Protein AF-A0AA40DHA1-F1 (afdb_monomer)

Organism: NCBI:txid330535

Solvent-accessible surface area (backbone atoms only — not comparable to full-atom values): 8174 Å² total; per-residue (Å²): 139,75,54,56,37,56,85,64,83,86,57,88,48,69,50,78,46,80,42,75,45,93,88,54,73,85,76,89,71,87,76,67,64,61,31,70,78,48,77,31,62,86,75,80,72,55,82,54,42,48,76,46,79,44,80,46,67,98,56,56,72,68,59,52,49,50,52,49,38,66,75,67,68,63,77,86,81,77,80,50,78,64,56,53,51,53,54,52,52,51,54,53,52,49,56,52,48,52,56,48,51,53,54,50,49,54,52,55,53,48,54,55,50,52,54,48,54,53,51,49,54,52,52,52,54,51,51,55,63,73,75,110

Nearest PDB structures (foldseek):
  6ywy-assembly1_j  TM=9.485E-01  e=3.734E-08  Neurospora crassa
  4lmx-assembly2_E  TM=3.005E-01  e=5.154E+00  Hemiselmis andersenii
  4lmx-assembly1_C  TM=2.998E-01  e=8.168E+00  Hemiselmis andersenii

Secondary structure (DSSP, 8-state):
---B--S-SSS--EEEEEEEPTTPPPP---PPPPBSSS-SPPPPPPTTEEEEEEE-TT--HHHHHHHHHHHHTPPPPPPPHHHHHHHHHHHHHHHHHHHHHHHHHHHHHHHHHHHHHHHHHHHHHHHHHH--

Sequence (132 aa):
MIVNRTKDVTGPAVLSVYFREPGSTLQELQTPSSSFQGFAKAPQPAEGERVLTIDMKNLGSEKILEELLSKSGAVPVRPSPQDEADIAELRDLERIGEVDRERVKRKTDAEKREKRLIAQAQSEAAAIRAAL

Radius of gyration: 29.11 Å; Cα contacts (8 Å, |Δi|>4): 86; chains: 1; bounding box: 71×40×67 Å

Structure (mmCIF, N/CA/C/O backbone):
data_AF-A0AA40DHA1-F1
#
_entry.id   AF-A0AA40DHA1-F1
#
loop_
_atom_site.group_PDB
_atom_site.id
_atom_site.type_symbol
_atom_site.label_atom_id
_atom_site.label_alt_id
_atom_site.label_comp_id
_atom_site.label_asym_id
_atom_site.label_entity_id
_atom_site.label_seq_id
_atom_site.pdbx_PDB_ins_code
_atom_site.Cartn_x
_atom_site.Cartn_y
_atom_site.Cartn_z
_atom_site.occupancy
_atom_site.B_iso_or_equiv
_atom_site.auth_seq_id
_atom_site.auth_comp_id
_atom_site.auth_asym_id
_atom_site.auth_atom_id
_atom_site.pdbx_PDB_model_num
ATOM 1 N N . MET A 1 1 ? -13.023 5.916 6.960 1.00 90.50 1 MET A N 1
ATOM 2 C CA . MET A 1 1 ? -11.705 5.684 7.597 1.00 90.50 1 MET A CA 1
ATOM 3 C C . MET A 1 1 ? -10.971 7.011 7.677 1.00 90.50 1 MET A C 1
ATOM 5 O O . MET A 1 1 ? -11.001 7.749 6.700 1.00 90.50 1 MET A O 1
ATOM 9 N N . ILE A 1 2 ? -10.365 7.330 8.820 1.00 93.25 2 ILE A N 1
ATOM 10 C CA . ILE A 1 2 ? -9.681 8.611 9.066 1.00 93.25 2 ILE A CA 1
ATOM 11 C C . ILE A 1 2 ? -8.201 8.326 9.301 1.00 93.25 2 ILE A C 1
ATOM 13 O O . ILE A 1 2 ? -7.864 7.344 9.959 1.00 93.25 2 ILE A O 1
ATOM 17 N N . VAL A 1 3 ? -7.324 9.178 8.770 1.00 95.38 3 VAL A N 1
ATOM 18 C CA . VAL A 1 3 ? -5.875 9.056 8.962 1.00 95.38 3 VAL A CA 1
ATOM 19 C C . VAL A 1 3 ? -5.325 10.358 9.529 1.00 95.38 3 VAL A C 1
ATOM 21 O O . VAL A 1 3 ? -5.554 11.439 8.984 1.00 95.38 3 VAL A O 1
ATOM 24 N N . ASN A 1 4 ? -4.565 10.248 10.615 1.00 95.50 4 ASN A N 1
ATOM 25 C CA . ASN A 1 4 ? -3.892 11.373 11.249 1.00 95.50 4 ASN A CA 1
ATOM 26 C C . ASN A 1 4 ? -2.379 11.204 11.156 1.00 95.50 4 ASN A C 1
ATOM 28 O O . ASN A 1 4 ? -1.774 10.461 11.927 1.00 95.50 4 ASN A O 1
ATOM 32 N N . ARG A 1 5 ? -1.764 11.886 10.193 1.00 95.25 5 ARG A N 1
ATOM 33 C CA . ARG A 1 5 ? -0.313 11.860 9.995 1.00 95.25 5 ARG A CA 1
ATOM 34 C C . ARG A 1 5 ? 0.336 12.957 10.831 1.00 95.25 5 ARG A C 1
ATOM 36 O O . ARG A 1 5 ? -0.272 13.988 11.109 1.00 95.25 5 ARG A O 1
ATOM 43 N N . THR A 1 6 ? 1.586 12.736 11.206 1.00 95.56 6 THR A N 1
ATOM 44 C CA . THR A 1 6 ? 2.422 13.684 11.946 1.00 95.56 6 THR A CA 1
ATOM 45 C C . THR A 1 6 ? 3.836 13.674 11.366 1.00 95.56 6 THR A C 1
ATOM 47 O O . THR A 1 6 ? 4.212 12.738 10.660 1.00 95.56 6 THR A O 1
ATOM 50 N N . LYS A 1 7 ? 4.612 14.726 11.645 1.00 95.94 7 LYS A N 1
ATOM 51 C CA . LYS A 1 7 ? 6.047 14.795 11.322 1.00 95.94 7 LYS A CA 1
ATOM 52 C C . LYS A 1 7 ? 6.924 14.111 12.376 1.00 95.94 7 LYS A C 1
ATOM 54 O O . LYS A 1 7 ? 8.096 13.869 12.112 1.00 95.94 7 LYS A O 1
ATOM 59 N N . ASP A 1 8 ? 6.376 13.828 13.556 1.00 94.19 8 ASP A N 1
ATOM 60 C CA . ASP A 1 8 ? 7.085 13.098 14.604 1.00 94.19 8 ASP A CA 1
ATOM 61 C C . ASP A 1 8 ? 7.209 11.616 14.227 1.00 94.19 8 ASP A C 1
ATOM 63 O O . ASP A 1 8 ? 6.242 10.859 14.284 1.00 94.19 8 ASP A O 1
ATOM 67 N N . VAL A 1 9 ? 8.421 11.218 13.843 1.00 90.75 9 VAL A N 1
ATOM 68 C CA . VAL A 1 9 ? 8.760 9.843 13.449 1.00 90.75 9 VAL A CA 1
ATOM 69 C C . VAL A 1 9 ? 8.857 8.913 14.665 1.00 90.75 9 VAL A C 1
ATOM 71 O O . VAL A 1 9 ? 8.705 7.699 14.539 1.00 90.75 9 VAL A O 1
ATOM 74 N N . THR A 1 10 ? 9.100 9.466 15.856 1.00 93.19 10 THR A N 1
ATOM 75 C CA . THR A 1 10 ? 9.213 8.694 17.102 1.00 93.19 10 THR A CA 1
ATOM 76 C C . THR A 1 10 ? 7.865 8.405 17.747 1.00 93.19 10 THR A C 1
ATOM 78 O O . THR A 1 10 ? 7.779 7.505 18.588 1.00 93.19 10 THR A O 1
ATOM 81 N N . GLY A 1 11 ? 6.819 9.105 17.306 1.00 90.50 11 GLY A N 1
ATOM 82 C CA . GLY A 1 11 ? 5.457 8.960 17.791 1.00 90.50 11 GLY A CA 1
ATOM 83 C C . GLY A 1 11 ? 4.882 7.539 17.660 1.00 90.50 11 GLY A C 1
ATOM 84 O O . GLY A 1 11 ? 5.461 6.656 17.012 1.00 90.50 11 GLY A O 1
ATOM 85 N N . PRO A 1 12 ? 3.736 7.285 18.312 1.00 93.56 12 PRO A N 1
ATOM 86 C CA . PRO A 1 12 ? 3.051 6.002 18.231 1.00 93.56 12 PRO A CA 1
ATOM 87 C C . PRO A 1 12 ? 2.417 5.802 16.846 1.00 93.56 12 PRO A C 1
ATOM 89 O O . PRO A 1 12 ? 1.786 6.711 16.304 1.00 93.56 12 PRO A O 1
ATOM 92 N N . ALA A 1 13 ? 2.547 4.595 16.296 1.00 95.38 13 ALA A N 1
ATOM 93 C CA . ALA A 1 13 ? 1.908 4.185 15.048 1.00 95.38 13 ALA A CA 1
ATOM 94 C C . ALA A 1 13 ? 0.739 3.251 15.375 1.00 95.38 13 ALA A C 1
ATOM 96 O O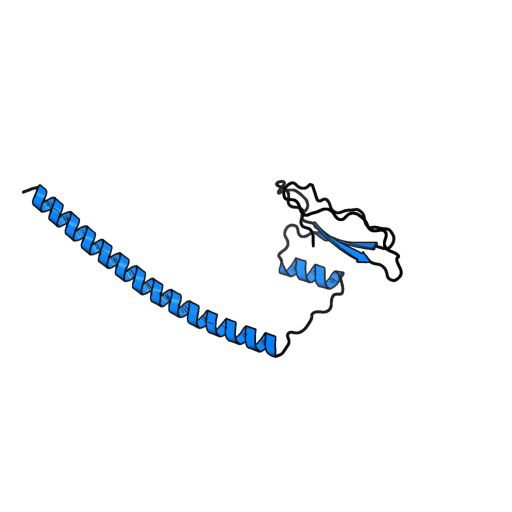 . ALA A 1 13 ? 0.863 2.037 15.289 1.00 95.38 13 ALA A O 1
ATOM 97 N N . VAL A 1 14 ? -0.383 3.824 15.808 1.00 95.50 14 VAL A N 1
ATOM 98 C CA . VAL A 1 14 ? -1.506 3.064 16.370 1.00 95.50 14 VAL A CA 1
ATOM 99 C C . VAL A 1 14 ? -2.742 3.177 15.484 1.00 95.50 14 VAL A C 1
ATOM 101 O O . VAL A 1 14 ? -3.110 4.271 15.054 1.00 95.50 14 VAL A O 1
ATOM 104 N N . LEU A 1 15 ? -3.391 2.041 15.238 1.00 95.38 15 LEU A N 1
ATOM 105 C CA . LEU A 1 15 ? -4.705 1.944 14.611 1.00 95.38 15 LEU A CA 1
ATOM 106 C C . LEU A 1 15 ? -5.763 1.696 15.690 1.00 95.38 15 LEU A C 1
ATOM 108 O O . LEU A 1 15 ? -5.632 0.771 16.490 1.00 95.38 15 LEU A O 1
ATOM 112 N N . SER A 1 16 ? -6.824 2.501 15.680 1.00 94.94 16 SER A N 1
ATOM 113 C CA . SER A 1 16 ? -7.983 2.345 16.562 1.00 94.94 16 SER A CA 1
ATOM 114 C C . SER A 1 16 ? -9.228 2.046 15.734 1.00 94.94 16 SER A C 1
ATOM 116 O O . SER A 1 16 ? -9.557 2.788 14.806 1.00 94.94 16 SER A O 1
ATOM 118 N N . VAL A 1 17 ? -9.916 0.958 16.070 1.00 94.12 17 VAL A N 1
ATOM 119 C CA . VAL A 1 17 ? -11.148 0.507 15.418 1.00 94.12 17 VAL A CA 1
ATOM 120 C C . VAL A 1 17 ? -12.267 0.503 16.447 1.00 94.12 17 VAL A C 1
ATOM 122 O O . VAL A 1 17 ? -12.162 -0.152 17.481 1.00 94.12 17 VAL A O 1
ATOM 125 N N . TYR A 1 18 ? -13.333 1.242 16.165 1.00 92.44 18 TYR A N 1
ATOM 126 C CA . TYR A 1 18 ? -14.476 1.397 17.058 1.00 92.44 18 TYR A CA 1
ATOM 127 C C . TYR A 1 18 ? -15.558 0.413 16.627 1.00 92.44 18 TYR A C 1
ATOM 129 O O . TYR A 1 18 ? -15.984 0.420 15.471 1.00 92.44 18 TYR A O 1
ATOM 137 N N . PHE A 1 19 ? -15.983 -0.443 17.549 1.00 91.06 19 PHE A N 1
ATOM 138 C CA . PHE A 1 19 ? -17.102 -1.354 17.349 1.00 91.06 19 PHE A CA 1
ATOM 139 C C . PHE A 1 19 ? -18.253 -0.925 18.235 1.00 91.06 19 PHE A C 1
ATOM 141 O O . PHE A 1 19 ? -18.067 -0.600 19.406 1.00 91.06 19 PHE A O 1
ATOM 148 N N . ARG A 1 20 ? -19.454 -0.972 17.673 1.00 88.94 20 ARG A N 1
ATOM 149 C CA . ARG A 1 20 ? -20.673 -0.736 18.429 1.00 88.94 20 ARG A CA 1
ATOM 150 C C . ARG A 1 20 ? -21.096 -2.008 19.144 1.00 88.94 20 ARG A C 1
ATOM 152 O O . ARG A 1 20 ? -21.140 -3.069 18.520 1.00 88.94 20 ARG A O 1
ATOM 159 N N . GLU A 1 21 ? -21.458 -1.878 20.412 1.00 87.00 21 GLU A N 1
ATOM 160 C CA . GLU A 1 21 ? -22.095 -2.966 21.138 1.00 87.00 21 GLU A CA 1
ATOM 161 C C . GLU A 1 21 ? -23.552 -3.154 20.682 1.00 87.00 21 GLU A C 1
ATOM 163 O O . GLU A 1 21 ? -24.259 -2.174 20.419 1.00 87.00 21 GLU A O 1
ATOM 168 N N . PRO A 1 22 ? -24.040 -4.400 20.569 1.00 83.12 22 PRO A N 1
ATOM 169 C CA . PRO A 1 22 ? -25.417 -4.660 20.172 1.00 83.12 22 PRO A CA 1
ATOM 170 C C . PRO A 1 22 ? -26.410 -3.977 21.122 1.00 83.12 22 PRO A C 1
ATOM 172 O O . PRO A 1 22 ? -26.390 -4.211 22.327 1.00 83.12 22 PRO A O 1
ATOM 175 N N . GLY A 1 23 ? -27.305 -3.152 20.574 1.00 78.56 23 GLY A N 1
ATOM 176 C C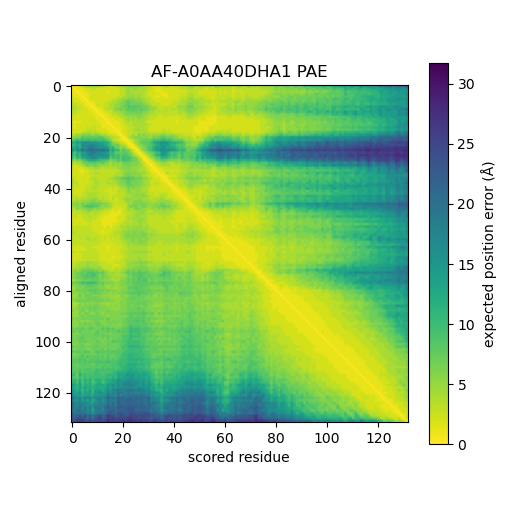A . GLY A 1 23 ? -28.359 -2.481 21.342 1.00 78.56 23 GLY A CA 1
ATOM 177 C C . GLY A 1 23 ? -28.003 -1.098 21.894 1.00 78.56 23 GLY A C 1
ATOM 178 O O . GLY A 1 23 ? -28.859 -0.494 22.538 1.00 78.56 23 GLY A O 1
ATOM 179 N N . SER A 1 24 ? -26.807 -0.556 21.628 1.00 80.06 24 SER A N 1
ATOM 180 C CA . SER A 1 24 ? -26.498 0.828 22.005 1.00 80.06 24 SER A CA 1
ATOM 181 C C . SER A 1 24 ? -27.143 1.847 21.055 1.00 80.06 24 SER A C 1
ATOM 183 O O . SER A 1 24 ? -27.115 1.714 19.826 1.00 80.06 24 SER A O 1
ATOM 185 N N . THR A 1 25 ? -27.752 2.883 21.633 1.00 72.50 25 THR A N 1
ATOM 186 C CA . THR A 1 25 ? -28.266 4.045 20.901 1.00 72.50 25 THR A CA 1
ATOM 187 C C . THR A 1 25 ? -27.144 5.050 20.695 1.00 72.50 25 THR A C 1
ATOM 189 O O . THR A 1 25 ? -26.517 5.487 21.656 1.00 72.50 25 THR A O 1
ATOM 192 N N . LEU A 1 26 ? -26.898 5.422 19.441 1.00 67.44 26 LEU A N 1
ATOM 193 C CA . LEU A 1 26 ? -25.842 6.361 19.087 1.00 67.44 26 LEU A CA 1
ATOM 194 C C . LEU A 1 26 ? -26.089 7.756 19.660 1.00 67.44 26 LEU A C 1
ATOM 196 O O . LEU A 1 26 ? -27.102 8.384 19.357 1.00 67.44 26 LEU A O 1
ATOM 200 N N . GLN A 1 27 ? -25.086 8.287 20.349 1.00 68.25 27 GLN A N 1
ATOM 201 C CA . GLN A 1 27 ? -24.833 9.720 20.348 1.00 68.25 27 GLN A CA 1
ATOM 202 C C . GLN A 1 27 ? -23.874 10.004 19.186 1.00 68.25 27 GLN A C 1
ATOM 204 O O . GLN A 1 27 ? -22.789 9.424 19.128 1.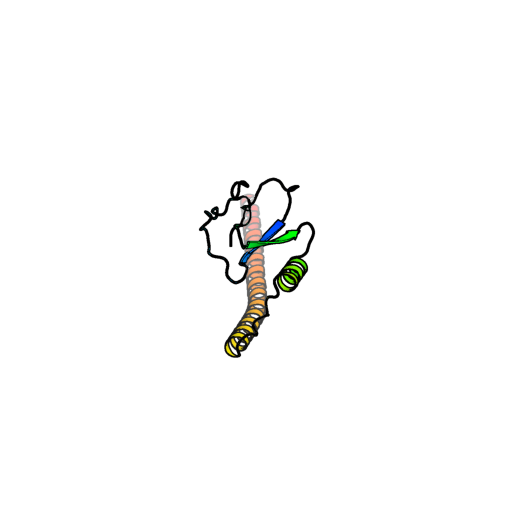00 68.25 27 GLN A O 1
ATOM 209 N N . GLU A 1 28 ? -24.271 10.842 18.226 1.00 64.88 28 GLU A N 1
ATOM 210 C CA . GLU A 1 28 ? -23.373 11.250 17.141 1.00 64.88 28 GLU A CA 1
ATOM 211 C C . GLU A 1 28 ? -22.220 12.079 17.716 1.00 64.88 28 GLU A C 1
ATOM 213 O O . GLU A 1 28 ? -22.357 13.268 18.004 1.00 64.88 28 GLU A O 1
ATOM 218 N N . LEU A 1 29 ? -21.062 11.445 17.893 1.00 68.50 29 LEU A N 1
ATOM 219 C CA . LEU A 1 29 ? -19.819 12.158 18.143 1.00 68.50 29 LEU A CA 1
ATOM 220 C C . LEU A 1 29 ? -19.317 12.760 16.830 1.00 68.50 29 LEU A C 1
ATOM 222 O O . LEU A 1 29 ? -19.278 12.094 15.794 1.00 68.50 29 LEU A O 1
ATOM 226 N N . GLN A 1 30 ? -18.880 14.020 16.879 1.00 75.38 30 GLN A N 1
ATOM 227 C CA . GLN A 1 30 ? -18.197 14.643 15.749 1.00 75.38 30 GLN A CA 1
ATOM 228 C C . GLN A 1 30 ? -16.899 13.887 15.454 1.00 75.38 30 GLN A C 1
ATOM 230 O O . GLN A 1 30 ? -15.915 13.980 16.189 1.00 75.38 30 GLN A O 1
ATOM 235 N N . THR A 1 31 ? -16.884 13.145 14.349 1.00 81.31 31 THR A N 1
ATOM 236 C CA . THR A 1 31 ? -15.672 12.496 13.858 1.00 81.31 31 THR A CA 1
ATOM 237 C C . THR A 1 31 ? -14.752 13.538 13.219 1.00 81.31 31 THR A C 1
ATOM 239 O O . THR A 1 31 ? -15.202 14.265 12.326 1.00 81.31 31 THR A O 1
ATOM 242 N N . PRO A 1 32 ? -13.469 13.621 13.612 1.00 88.00 32 PRO A N 1
ATOM 243 C CA . PRO A 1 32 ? -12.548 14.576 13.014 1.00 88.00 32 PRO A CA 1
ATOM 244 C C . PRO A 1 32 ? -12.257 14.222 11.551 1.00 88.00 32 PRO A C 1
ATOM 246 O O . PRO A 1 32 ? -12.191 13.053 11.171 1.00 88.00 32 PRO A O 1
ATOM 249 N N . SER A 1 33 ? -12.012 15.232 10.719 1.00 91.38 33 SER A N 1
ATOM 250 C CA . SER A 1 33 ? -11.465 15.021 9.376 1.00 91.38 33 SER A CA 1
ATOM 251 C C . SER A 1 33 ? -9.991 14.618 9.445 1.00 91.38 33 SER A C 1
ATOM 253 O O . SER A 1 33 ? -9.278 15.043 10.351 1.00 91.38 33 SER A O 1
ATOM 255 N N . SER A 1 34 ? -9.502 13.868 8.454 1.00 94.88 34 SER A N 1
ATOM 256 C CA . SER A 1 34 ? -8.082 13.498 8.338 1.00 94.88 34 SER A CA 1
ATOM 257 C C . SER A 1 34 ? -7.143 14.715 8.372 1.00 94.88 34 SER A C 1
ATOM 259 O O . SER A 1 34 ? -7.502 15.807 7.935 1.00 94.88 34 SER A O 1
ATOM 261 N N . SER A 1 35 ? -5.917 14.526 8.868 1.00 94.88 35 SER A N 1
ATOM 262 C CA . SER A 1 35 ? -4.924 15.602 9.014 1.00 94.88 35 SER A CA 1
ATOM 263 C C . SER A 1 35 ? -3.504 15.118 8.725 1.00 94.88 35 SER A C 1
ATOM 265 O O . SER A 1 35 ? -3.181 13.946 8.906 1.00 94.88 35 SER A O 1
ATOM 267 N N . PHE A 1 36 ? -2.640 16.045 8.303 1.00 94.38 36 PHE A N 1
ATOM 268 C CA . PHE A 1 36 ? -1.204 15.819 8.097 1.00 94.38 36 PHE A CA 1
ATOM 269 C C . PHE A 1 36 ? -0.321 16.393 9.213 1.00 94.38 36 PHE A C 1
ATOM 271 O O . PHE A 1 36 ? 0.897 16.217 9.193 1.00 94.38 36 PHE A O 1
ATOM 278 N N . GLN A 1 37 ? -0.923 17.112 10.160 1.00 92.62 37 GLN A N 1
ATOM 279 C CA . GLN A 1 37 ? -0.220 17.864 11.204 1.00 92.62 37 GLN A CA 1
ATOM 280 C C . GLN A 1 37 ? -0.493 17.311 12.608 1.00 92.62 37 GLN A C 1
ATOM 282 O O . GLN A 1 37 ? -0.116 17.916 13.604 1.00 92.62 37 GLN A O 1
ATOM 287 N N . GLY A 1 38 ? -1.139 16.149 12.706 1.00 88.94 38 GLY A N 1
ATOM 288 C CA . GLY A 1 38 ? -1.422 15.498 13.976 1.00 88.94 38 GLY A CA 1
ATOM 289 C C . GLY A 1 38 ? -2.707 15.964 14.663 1.00 88.94 38 GLY A C 1
ATOM 290 O O . GLY A 1 38 ? -2.971 15.478 15.761 1.00 88.94 38 GLY A O 1
ATOM 291 N N . PHE A 1 39 ? -3.511 16.846 14.059 1.00 90.00 39 PHE A N 1
ATOM 292 C CA . PHE A 1 39 ? -4.697 17.438 14.702 1.00 90.00 39 PHE A CA 1
ATOM 293 C C . PHE A 1 39 ? -5.907 16.502 14.797 1.00 90.00 39 PHE A C 1
ATOM 295 O O . PHE A 1 39 ? -6.752 16.682 15.666 1.00 90.00 39 PHE A O 1
ATOM 302 N N . ALA A 1 40 ? -5.979 15.473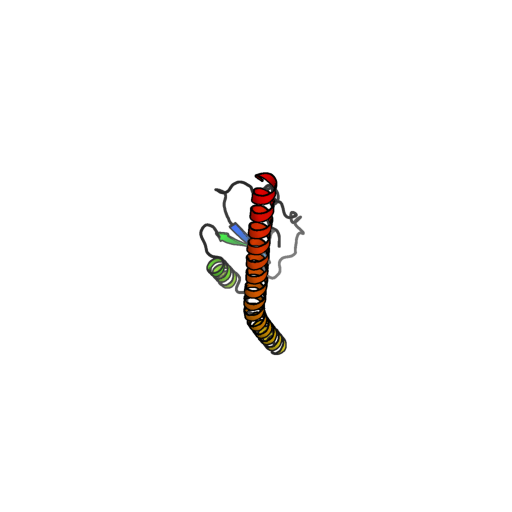 13.952 1.00 91.50 40 ALA A N 1
ATOM 303 C CA . ALA A 1 40 ? -7.102 14.537 13.911 1.00 91.50 40 ALA A CA 1
ATOM 304 C C . ALA A 1 40 ? -6.913 13.387 14.914 1.00 91.50 40 ALA A C 1
ATOM 306 O O . ALA A 1 40 ? -6.780 12.225 14.533 1.00 91.50 40 ALA A O 1
ATOM 307 N N . LYS A 1 41 ? -6.765 13.706 16.204 1.00 90.44 41 LYS A N 1
ATOM 308 C CA . LYS A 1 41 ? -6.534 12.689 17.243 1.00 90.44 41 LYS A CA 1
ATOM 309 C C . LYS A 1 41 ? -7.723 11.726 17.336 1.00 90.44 41 LYS A C 1
ATOM 311 O O . LYS A 1 41 ? -8.859 12.118 17.085 1.00 90.44 41 LYS A O 1
ATOM 316 N N . ALA A 1 42 ? -7.440 10.473 17.690 1.00 90.06 42 ALA A N 1
ATOM 317 C CA . ALA A 1 42 ? -8.475 9.468 17.901 1.00 90.06 42 ALA A CA 1
ATOM 318 C C . ALA A 1 42 ? -9.399 9.921 19.053 1.00 90.06 42 ALA A C 1
ATOM 320 O O . ALA A 1 42 ? -8.882 10.240 20.130 1.00 90.06 42 ALA A O 1
ATOM 321 N N . PRO A 1 43 ? -10.724 10.012 18.837 1.00 89.31 43 PRO A N 1
ATOM 322 C CA . PRO A 1 43 ? -11.657 10.412 19.884 1.00 89.31 43 PRO A CA 1
ATOM 323 C C . PRO A 1 43 ? -11.773 9.327 20.963 1.00 89.31 43 PRO A C 1
ATOM 325 O O . PRO A 1 43 ? -11.457 8.159 20.735 1.00 89.31 43 PRO A O 1
ATOM 328 N N . GLN A 1 44 ? -12.247 9.700 22.150 1.00 88.62 44 GLN A N 1
ATOM 329 C CA . GLN A 1 44 ? -12.648 8.701 23.143 1.00 88.62 44 GLN A CA 1
ATOM 330 C C . GLN A 1 44 ? -13.888 7.942 22.635 1.00 88.62 44 GLN A C 1
ATOM 332 O O . GLN A 1 44 ? -14.691 8.546 21.919 1.00 88.62 44 GLN A O 1
ATOM 337 N N . PRO A 1 45 ? -14.039 6.644 22.955 1.00 88.62 45 PRO A N 1
ATOM 338 C CA . PRO A 1 45 ? -15.238 5.894 22.587 1.00 88.62 45 PRO A CA 1
ATOM 339 C C . PRO A 1 45 ? -16.496 6.533 23.168 1.00 88.62 45 PRO A C 1
ATOM 341 O O . PRO A 1 45 ? -16.476 7.022 24.301 1.00 88.62 45 PRO A O 1
ATOM 344 N N . ALA A 1 46 ? -17.589 6.491 22.407 1.00 86.00 46 ALA A N 1
ATOM 345 C CA . ALA A 1 46 ? -18.902 6.828 22.939 1.00 86.00 46 ALA A CA 1
ATOM 346 C C . ALA A 1 46 ? -19.386 5.759 23.933 1.00 86.00 46 ALA A C 1
ATOM 348 O O . ALA A 1 46 ? -18.864 4.641 23.996 1.00 86.00 46 ALA A O 1
ATOM 349 N N . GLU A 1 47 ? -20.437 6.078 24.686 1.00 84.94 47 GLU A N 1
ATOM 350 C CA . GLU A 1 47 ? -21.133 5.081 25.496 1.00 84.94 47 GLU A CA 1
ATOM 351 C C . GLU A 1 47 ? -21.685 3.957 24.598 1.00 84.94 47 GLU A C 1
ATOM 353 O O . GLU A 1 47 ? -22.331 4.208 23.580 1.00 84.94 47 GLU A O 1
ATOM 358 N N . GLY A 1 48 ? -21.396 2.701 24.949 1.00 85.88 48 GLY A N 1
ATOM 359 C CA . GLY A 1 48 ? -21.782 1.543 24.137 1.00 85.88 48 GLY A CA 1
ATOM 360 C C . GLY A 1 48 ? -20.909 1.300 22.897 1.00 85.88 48 GLY A C 1
ATOM 361 O O . GLY A 1 48 ? -21.325 0.554 22.004 1.00 85.88 48 GLY A O 1
ATOM 362 N N . GLU A 1 49 ? -19.718 1.902 22.831 1.00 89.56 49 GLU A N 1
ATOM 363 C CA . GLU A 1 49 ? -18.661 1.544 21.881 1.00 89.56 49 GLU A CA 1
ATOM 364 C C . GLU A 1 49 ? -17.477 0.878 22.590 1.00 89.56 49 GLU A C 1
ATOM 366 O O . GLU A 1 49 ? -17.044 1.302 23.663 1.00 89.56 49 GLU A O 1
ATOM 371 N N . ARG A 1 50 ? -16.892 -0.136 21.946 1.00 90.12 50 ARG A N 1
ATOM 372 C CA . ARG A 1 50 ? -15.591 -0.698 22.321 1.00 90.12 50 ARG A CA 1
ATOM 373 C C . ARG A 1 50 ? -14.524 -0.278 21.316 1.00 90.12 50 ARG A C 1
ATOM 375 O O . ARG A 1 50 ? -14.752 -0.305 20.105 1.00 90.12 50 ARG A O 1
ATOM 382 N N . VAL A 1 51 ? -13.334 0.059 21.809 1.00 92.81 51 VAL A N 1
ATOM 383 C CA . VAL A 1 51 ? -12.177 0.386 20.960 1.00 92.81 51 VAL A CA 1
ATOM 384 C C . VAL A 1 51 ? -11.212 -0.780 20.932 1.00 92.81 51 VAL A C 1
ATOM 386 O O . VAL A 1 51 ? -10.791 -1.296 21.964 1.00 92.81 51 VAL A O 1
ATOM 389 N N . LEU A 1 52 ? -10.830 -1.161 19.726 1.00 93.81 52 LEU A N 1
ATOM 390 C CA . LEU A 1 52 ? -9.787 -2.123 19.450 1.00 93.81 52 LEU A CA 1
ATOM 391 C C . LEU A 1 52 ? -8.555 -1.373 18.967 1.00 93.81 52 LEU A C 1
ATOM 393 O O . LEU A 1 52 ? -8.597 -0.675 17.956 1.00 93.81 52 LEU A O 1
ATOM 397 N N . THR A 1 53 ? -7.464 -1.530 19.704 1.00 94.88 53 THR A N 1
ATO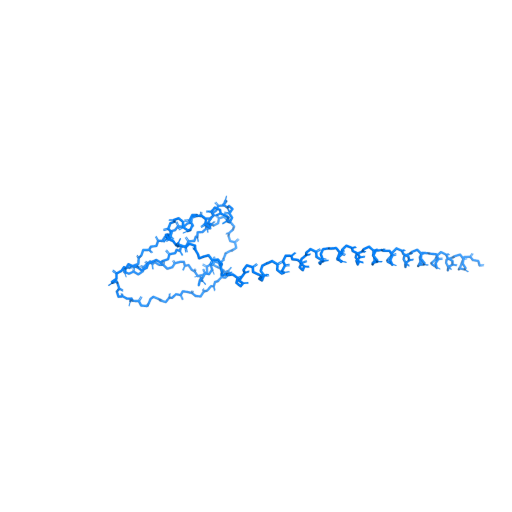M 398 C CA . THR A 1 53 ? -6.209 -0.829 19.447 1.00 94.88 53 THR A CA 1
ATOM 399 C C . THR A 1 53 ? -5.158 -1.817 18.947 1.00 94.88 53 THR A C 1
ATOM 401 O O . THR A 1 53 ? -4.972 -2.890 19.531 1.00 94.88 53 THR A O 1
ATOM 404 N N . ILE A 1 54 ? -4.482 -1.457 17.858 1.00 95.56 54 ILE A N 1
ATOM 405 C CA . ILE A 1 54 ? -3.390 -2.218 17.242 1.00 95.56 54 ILE A CA 1
ATOM 406 C C . ILE A 1 54 ? -2.170 -1.304 17.167 1.00 95.56 54 ILE A C 1
ATOM 408 O O . ILE A 1 54 ? -2.236 -0.231 16.563 1.00 95.56 54 ILE A O 1
ATOM 412 N N . ASP A 1 55 ? -1.066 -1.721 17.783 1.00 95.88 55 ASP A N 1
ATOM 413 C CA . ASP A 1 55 ? 0.230 -1.070 17.596 1.00 95.88 55 ASP A CA 1
ATOM 414 C C . ASP A 1 55 ? 0.872 -1.622 16.325 1.00 95.88 55 ASP A C 1
ATOM 416 O O . ASP A 1 55 ? 1.118 -2.815 16.210 1.00 95.88 55 ASP A O 1
ATOM 420 N N . MET A 1 56 ? 1.112 -0.750 15.354 1.00 95.50 56 MET A N 1
ATOM 421 C CA . MET A 1 56 ? 1.677 -1.095 14.052 1.00 95.50 56 MET A CA 1
ATOM 422 C C . MET A 1 56 ? 3.180 -0.803 13.978 1.00 95.50 56 MET A C 1
ATOM 424 O O . MET A 1 56 ? 3.801 -0.997 12.929 1.00 95.50 56 MET A O 1
ATOM 428 N N . LYS A 1 57 ? 3.787 -0.283 15.052 1.00 95.06 57 LYS A N 1
ATOM 429 C CA . LYS A 1 57 ? 5.189 0.132 15.033 1.00 95.06 57 LYS A CA 1
ATOM 430 C C . LYS A 1 57 ? 6.101 -1.077 14.823 1.00 95.06 57 LYS A C 1
ATOM 432 O O . LYS A 1 57 ? 6.027 -2.064 15.543 1.00 95.06 57 LYS A O 1
ATOM 437 N N . ASN A 1 58 ? 7.005 -0.971 13.847 1.00 94.50 58 ASN A N 1
ATOM 438 C CA . ASN A 1 58 ? 7.955 -2.025 13.467 1.00 94.50 58 ASN A CA 1
ATOM 439 C C . ASN A 1 58 ? 7.308 -3.346 12.995 1.00 94.50 58 ASN A C 1
ATOM 441 O O . ASN A 1 58 ? 7.958 -4.391 13.038 1.00 94.50 58 ASN A O 1
ATOM 445 N N . LEU A 1 59 ? 6.058 -3.316 12.523 1.00 94.94 59 LEU A N 1
ATOM 446 C CA . LEU A 1 59 ? 5.378 -4.484 11.961 1.00 94.94 59 LEU A CA 1
ATOM 447 C C . LEU A 1 59 ? 5.227 -4.379 10.440 1.00 94.94 59 LEU A C 1
ATOM 449 O O . LEU A 1 59 ? 5.040 -3.299 9.882 1.00 94.94 59 LEU A O 1
ATOM 453 N N . GLY A 1 60 ? 5.302 -5.530 9.767 1.00 97.06 60 GLY A N 1
ATOM 454 C CA . GLY A 1 60 ? 4.960 -5.648 8.350 1.00 97.06 60 GLY A CA 1
ATOM 455 C C . GLY A 1 60 ? 3.446 -5.589 8.139 1.00 97.06 60 GLY A C 1
ATOM 456 O O . GLY A 1 60 ? 2.680 -6.021 9.003 1.00 97.06 60 GLY A O 1
ATOM 457 N N . SER A 1 61 ? 3.013 -5.095 6.978 1.00 96.12 61 SER A N 1
ATOM 458 C CA . SER A 1 61 ? 1.590 -4.936 6.639 1.00 96.12 61 SER A CA 1
ATOM 459 C C . SER A 1 61 ? 0.789 -6.234 6.742 1.00 96.12 61 SER A C 1
ATOM 461 O O . SER A 1 61 ? -0.357 -6.200 7.175 1.00 96.12 61 SER A O 1
ATOM 463 N N . GLU A 1 62 ? 1.393 -7.375 6.405 1.00 96.56 62 GLU A N 1
ATOM 464 C CA . GLU A 1 62 ? 0.760 -8.697 6.512 1.00 96.56 62 GLU A CA 1
ATOM 465 C C . GLU A 1 62 ? 0.385 -9.042 7.958 1.00 96.56 62 GLU A C 1
ATOM 467 O O . GLU A 1 62 ? -0.749 -9.429 8.223 1.00 96.56 62 GLU A O 1
ATOM 472 N N . LYS A 1 63 ? 1.300 -8.809 8.911 1.00 96.31 63 LYS A N 1
ATOM 473 C CA . LYS A 1 63 ? 1.053 -9.055 10.341 1.00 96.31 63 LYS A CA 1
ATOM 474 C C . LYS A 1 63 ? 0.008 -8.104 10.912 1.00 96.31 63 LYS A C 1
ATOM 476 O O . LYS A 1 63 ? -0.834 -8.517 11.698 1.00 96.31 63 LYS A O 1
ATOM 481 N N . ILE A 1 64 ? 0.046 -6.837 10.494 1.00 96.00 64 ILE A N 1
ATOM 482 C CA . ILE A 1 64 ? -0.953 -5.838 10.898 1.00 96.00 64 ILE A CA 1
ATOM 483 C C . ILE A 1 64 ? -2.345 -6.265 10.416 1.00 96.00 64 ILE A C 1
ATOM 485 O O . ILE A 1 64 ? -3.317 -6.166 11.164 1.00 96.00 64 ILE A O 1
ATOM 489 N N . LEU A 1 65 ? -2.445 -6.753 9.175 1.00 94.56 65 LEU A N 1
ATOM 490 C CA . LEU A 1 65 ? -3.700 -7.241 8.615 1.00 94.56 65 LEU A CA 1
ATOM 491 C C . LEU A 1 65 ? -4.196 -8.495 9.346 1.00 94.56 65 LEU A C 1
ATOM 493 O O . LEU A 1 65 ? -5.375 -8.569 9.680 1.00 94.56 65 LEU A O 1
ATOM 497 N N . GLU A 1 66 ? -3.317 -9.452 9.631 1.00 94.19 66 GLU A N 1
ATOM 498 C CA . GLU A 1 66 ? -3.648 -10.654 10.404 1.00 94.19 66 GLU A CA 1
ATOM 499 C C . GLU A 1 66 ? -4.164 -10.304 11.810 1.00 94.19 66 GLU A C 1
ATOM 501 O O . GLU A 1 66 ? -5.194 -10.820 12.256 1.00 94.19 66 GLU A O 1
ATOM 506 N N . GLU A 1 67 ? -3.502 -9.373 12.499 1.00 95.06 67 GLU A N 1
ATOM 507 C CA . GLU A 1 67 ? -3.926 -8.890 13.814 1.00 95.06 67 GLU A CA 1
ATOM 508 C C . GLU A 1 67 ? -5.282 -8.173 13.745 1.00 95.06 67 GLU A C 1
ATOM 510 O O . GLU A 1 67 ? -6.148 -8.372 14.599 1.00 95.06 67 GLU A O 1
ATOM 515 N N . LEU A 1 68 ? -5.512 -7.383 12.695 1.00 94.50 68 LEU A N 1
ATOM 516 C CA . LEU A 1 68 ? -6.796 -6.730 12.469 1.00 94.50 68 LEU A CA 1
ATOM 517 C C . LEU A 1 68 ? -7.916 -7.746 12.230 1.00 94.50 68 LEU A C 1
ATOM 519 O O . LEU A 1 68 ? -8.975 -7.637 12.847 1.00 94.50 68 LEU A O 1
ATOM 523 N N . LEU A 1 69 ? -7.704 -8.734 11.362 1.00 94.19 69 LEU A N 1
ATOM 524 C CA . LEU A 1 69 ? -8.702 -9.760 11.052 1.00 94.19 69 LEU A CA 1
ATOM 525 C C . LEU A 1 69 ? -9.011 -10.625 12.278 1.00 94.19 69 LEU A C 1
ATOM 527 O O . LEU A 1 69 ? -10.179 -10.803 12.622 1.00 94.19 69 LEU A O 1
ATOM 531 N N . SER A 1 70 ? -7.977 -11.087 12.985 1.00 93.38 70 SER A N 1
ATOM 532 C CA . SER A 1 70 ? -8.133 -11.921 14.183 1.00 93.38 70 SER A CA 1
ATOM 533 C C . SER A 1 70 ? -8.860 -11.193 15.313 1.00 93.38 70 SER A C 1
ATOM 535 O O . SER A 1 70 ? -9.778 -11.755 15.907 1.00 93.38 70 SER A O 1
ATOM 537 N N . LYS A 1 71 ? -8.508 -9.931 15.592 1.00 92.44 71 LYS A N 1
ATOM 538 C CA . LYS A 1 71 ? -9.144 -9.168 16.673 1.00 92.44 71 LYS A CA 1
ATOM 539 C C . LYS A 1 71 ? -10.531 -8.628 16.304 1.00 92.44 71 LYS A C 1
ATOM 541 O O . LYS A 1 71 ? -11.368 -8.447 17.188 1.00 92.44 71 LYS A O 1
ATOM 546 N N . SER A 1 72 ? -10.782 -8.326 15.028 1.00 92.62 72 SER A N 1
ATOM 547 C CA . SER A 1 72 ? -12.095 -7.838 14.575 1.00 92.62 72 SER A CA 1
ATOM 548 C C . SER A 1 72 ? -13.131 -8.951 14.428 1.00 92.62 72 SER A C 1
ATOM 550 O O . SER A 1 72 ? -14.324 -8.667 14.515 1.00 92.62 72 SER A O 1
ATOM 552 N N . GLY A 1 73 ? -12.692 -10.197 14.209 1.00 89.12 73 GLY A N 1
ATOM 553 C CA . GLY A 1 73 ? -13.578 -11.320 13.899 1.00 89.12 73 GLY A CA 1
ATOM 554 C C . GLY A 1 73 ? -14.204 -11.229 12.504 1.00 89.12 73 GLY A C 1
ATOM 555 O O . GLY A 1 73 ? -15.220 -11.872 12.245 1.00 89.12 73 GLY A O 1
ATOM 556 N N . ALA A 1 74 ? -13.639 -10.408 11.612 1.00 88.44 74 ALA A N 1
ATOM 557 C CA . ALA A 1 74 ? -14.132 -10.264 10.250 1.00 88.44 74 ALA A CA 1
ATOM 558 C C . ALA A 1 74 ? -13.938 -11.564 9.452 1.00 88.44 74 ALA A C 1
ATOM 560 O O . ALA A 1 74 ? -12.884 -12.199 9.508 1.00 88.44 74 ALA A O 1
ATOM 561 N N . VAL A 1 75 ? -14.954 -11.943 8.674 1.00 90.12 75 VAL A N 1
ATOM 562 C CA . VAL A 1 75 ? -14.907 -13.130 7.812 1.00 90.12 75 VAL A CA 1
ATOM 563 C C . VAL A 1 75 ? -14.422 -12.720 6.419 1.00 90.12 75 VAL A C 1
ATOM 565 O O . VAL A 1 75 ? -14.992 -11.793 5.837 1.00 90.12 75 VAL A O 1
ATOM 568 N N . PRO A 1 76 ? -13.398 -13.387 5.858 1.00 88.81 76 PRO A N 1
ATOM 569 C CA . PRO A 1 76 ? -12.930 -13.083 4.515 1.00 88.81 76 PRO A CA 1
ATOM 570 C C . PRO A 1 76 ? -13.998 -13.447 3.479 1.00 88.81 76 PRO A C 1
ATOM 572 O O . PRO A 1 76 ? -14.547 -14.551 3.481 1.00 88.81 76 PRO A O 1
ATOM 575 N N . VAL A 1 77 ? -14.265 -12.515 2.569 1.00 92.81 77 VAL A N 1
ATOM 576 C CA . VAL A 1 77 ? -15.153 -12.739 1.426 1.00 92.81 77 VAL A CA 1
ATOM 577 C C . VAL A 1 77 ? -14.359 -13.438 0.327 1.00 92.81 77 VAL A C 1
ATOM 579 O O . VAL A 1 77 ? -13.235 -13.039 0.019 1.00 92.81 77 VAL A O 1
ATOM 582 N N . ARG A 1 78 ? -14.927 -14.502 -0.248 1.00 92.62 78 ARG A N 1
ATOM 583 C CA . ARG A 1 78 ? -14.312 -15.196 -1.384 1.00 92.62 78 ARG A CA 1
ATOM 584 C C . ARG A 1 78 ? -14.598 -14.435 -2.684 1.00 92.62 78 ARG A C 1
ATOM 586 O O . ARG A 1 78 ? -15.726 -13.961 -2.829 1.00 92.62 78 ARG A O 1
ATOM 593 N N . PRO A 1 79 ? -13.625 -14.340 -3.608 1.00 94.81 79 PRO A N 1
ATOM 594 C CA . PRO A 1 79 ? -13.860 -13.786 -4.937 1.00 94.81 79 PRO A CA 1
ATOM 595 C C . PRO A 1 79 ? -14.995 -14.518 -5.656 1.00 94.81 79 PRO A C 1
ATOM 597 O O . PRO A 1 79 ? -15.213 -15.715 -5.442 1.00 94.81 79 PRO A O 1
ATOM 600 N N . SER A 1 80 ? -15.726 -13.798 -6.499 1.00 96.62 80 SER A N 1
ATOM 601 C CA . SER A 1 80 ? -16.685 -14.409 -7.414 1.00 96.62 80 SER A CA 1
ATOM 602 C C . SER A 1 80 ? -15.965 -15.032 -8.622 1.00 96.62 80 SER A C 1
ATOM 604 O O . SER A 1 80 ? -14.831 -14.657 -8.921 1.00 96.62 80 SER A O 1
ATOM 606 N N . PRO A 1 81 ? -16.615 -15.939 -9.379 1.00 96.69 81 PRO A N 1
ATOM 607 C CA . PRO A 1 81 ? -16.032 -16.479 -10.610 1.00 96.69 81 PRO A CA 1
ATOM 608 C C . PRO A 1 81 ? -15.678 -15.404 -11.647 1.00 96.69 81 PRO A C 1
ATOM 610 O O . PRO A 1 81 ? -14.744 -15.590 -12.422 1.00 96.69 81 PRO A O 1
ATOM 613 N N . GLN A 1 82 ? -16.405 -14.281 -11.655 1.00 96.50 82 GLN A N 1
ATOM 614 C CA . GLN A 1 82 ? -16.081 -13.149 -12.520 1.00 96.50 82 GLN A CA 1
ATOM 615 C C . GLN A 1 82 ? -14.780 -12.472 -12.075 1.00 96.50 82 GLN A C 1
ATOM 617 O O . GLN A 1 82 ? -13.909 -12.245 -12.905 1.00 96.50 82 GLN A O 1
ATOM 622 N N . ASP A 1 83 ? -14.611 -12.229 -10.770 1.00 96.62 83 ASP A N 1
ATOM 623 C CA . ASP A 1 83 ? -13.380 -11.630 -10.237 1.00 96.62 83 ASP A CA 1
ATOM 624 C C . ASP A 1 83 ? -12.155 -12.508 -10.545 1.00 96.62 83 ASP A C 1
ATOM 626 O O . ASP A 1 83 ? -11.080 -12.003 -10.859 1.00 96.62 83 ASP A O 1
ATOM 630 N N . GLU A 1 84 ? -12.303 -13.835 -10.476 1.00 96.62 84 GLU A N 1
ATOM 631 C CA . GLU A 1 84 ? -11.225 -14.769 -10.822 1.00 96.62 84 GLU A CA 1
ATOM 632 C C . GLU A 1 84 ? -10.839 -14.697 -12.305 1.00 96.62 84 GLU A C 1
ATOM 634 O O . GLU A 1 84 ? -9.647 -14.742 -12.626 1.00 96.62 84 GLU A O 1
ATOM 639 N N . ALA A 1 85 ? -11.823 -14.553 -13.200 1.00 97.31 85 ALA A N 1
ATOM 640 C CA . ALA A 1 85 ? -11.582 -14.374 -14.629 1.00 97.31 85 ALA A CA 1
ATOM 641 C C . ALA A 1 85 ? -10.857 -13.049 -14.912 1.00 97.31 85 ALA A C 1
ATOM 643 O O . ALA A 1 85 ? -9.850 -13.047 -15.623 1.00 97.31 85 ALA A O 1
ATOM 644 N N . ASP A 1 86 ? -11.296 -11.955 -14.285 1.00 97.62 86 ASP A N 1
ATOM 645 C CA . ASP A 1 86 ? -10.680 -10.634 -14.435 1.00 97.62 86 ASP A CA 1
ATOM 646 C C . ASP A 1 86 ? -9.224 -10.642 -13.927 1.00 97.62 86 ASP A C 1
ATOM 648 O O . ASP A 1 86 ? -8.316 -10.117 -14.574 1.00 97.62 86 ASP A O 1
ATOM 652 N N . ILE A 1 87 ? -8.961 -11.299 -12.789 1.00 96.75 87 ILE A N 1
ATOM 653 C CA . ILE A 1 87 ? -7.600 -11.464 -12.251 1.00 96.75 87 ILE A CA 1
ATOM 654 C C . ILE A 1 87 ? -6.719 -12.267 -13.216 1.00 96.75 87 ILE A C 1
ATOM 656 O O . ILE A 1 87 ? -5.536 -11.951 -13.375 1.00 96.75 87 ILE A O 1
ATOM 660 N N . ALA A 1 88 ? -7.255 -13.317 -13.841 1.00 97.00 88 ALA A N 1
ATOM 661 C CA . ALA A 1 88 ? -6.509 -14.119 -14.804 1.00 97.00 88 ALA A CA 1
ATOM 662 C C . ALA A 1 88 ? -6.159 -13.311 -16.065 1.00 97.00 88 ALA A C 1
ATOM 664 O O . ALA A 1 88 ? -5.000 -13.318 -16.483 1.00 97.00 88 ALA A O 1
ATOM 665 N N . GLU A 1 89 ? -7.116 -12.556 -16.610 1.00 97.69 89 GLU A N 1
ATOM 666 C CA . GLU A 1 89 ? -6.894 -11.690 -17.772 1.00 97.69 89 GLU A CA 1
ATOM 667 C C . GLU A 1 89 ? -5.824 -10.627 -17.487 1.00 97.69 89 GLU A C 1
ATOM 669 O O . GLU A 1 89 ? -4.885 -10.457 -18.269 1.00 97.69 89 GLU A O 1
ATOM 674 N N . LEU A 1 90 ? -5.898 -9.960 -16.330 1.00 97.81 90 LEU A N 1
ATOM 675 C CA . LEU A 1 90 ? -4.903 -8.963 -15.929 1.00 97.81 90 LEU A CA 1
ATOM 676 C C . LEU A 1 90 ? -3.494 -9.560 -15.827 1.00 97.81 90 LEU A C 1
ATOM 678 O O . LEU A 1 90 ? -2.538 -8.954 -16.310 1.00 97.81 90 LEU A O 1
ATOM 682 N N . ARG A 1 91 ? -3.355 -10.767 -15.267 1.00 97.00 91 ARG A N 1
ATOM 683 C CA . ARG A 1 91 ? -2.059 -11.467 -15.184 1.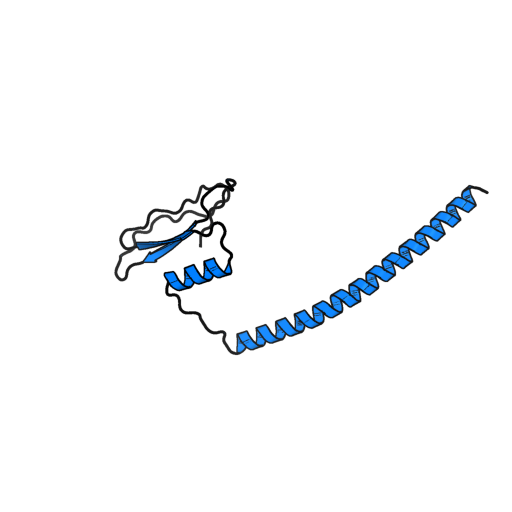00 97.00 91 ARG A CA 1
ATOM 684 C C . ARG A 1 91 ? -1.489 -11.803 -16.558 1.00 97.00 91 ARG A C 1
ATOM 686 O O . ARG A 1 91 ? -0.272 -11.769 -16.755 1.00 97.00 91 ARG A O 1
ATOM 693 N N . ASP A 1 92 ? -2.350 -12.134 -17.513 1.00 97.12 92 ASP A N 1
ATOM 694 C CA . ASP A 1 92 ? -1.922 -12.405 -18.881 1.00 97.12 92 ASP A CA 1
ATOM 695 C C . ASP A 1 92 ? -1.454 -11.133 -19.591 1.00 97.12 92 ASP A C 1
ATOM 697 O O . ASP A 1 92 ? -0.404 -11.141 -20.245 1.00 97.12 92 ASP A O 1
ATOM 701 N N . LEU A 1 93 ? -2.165 -10.022 -19.387 1.00 97.25 93 LEU A N 1
ATOM 702 C CA . LEU A 1 93 ? -1.765 -8.707 -19.884 1.00 97.25 93 LEU A CA 1
ATOM 703 C C . LEU A 1 93 ? -0.444 -8.229 -19.269 1.00 97.25 93 LEU A C 1
ATOM 705 O O . LEU A 1 93 ? 0.398 -7.690 -19.989 1.00 97.25 93 LEU A O 1
ATOM 709 N N . GLU A 1 94 ? -0.223 -8.453 -17.972 1.00 97.44 94 GLU A N 1
ATOM 710 C CA . GLU A 1 94 ? 1.041 -8.127 -17.299 1.00 97.44 94 GLU A CA 1
ATOM 711 C C . GLU A 1 94 ? 2.220 -8.872 -17.932 1.00 97.44 94 GLU A C 1
ATOM 713 O O . GLU A 1 94 ? 3.220 -8.248 -18.293 1.00 97.44 94 GLU A O 1
ATOM 718 N N . ARG A 1 95 ? 2.072 -10.181 -18.171 1.00 96.44 95 ARG A N 1
ATOM 719 C CA . ARG A 1 95 ? 3.116 -11.007 -18.794 1.00 96.44 95 ARG A CA 1
ATOM 720 C C . ARG A 1 95 ? 3.489 -10.512 -20.189 1.00 96.44 95 ARG A C 1
ATOM 722 O O . ARG A 1 95 ? 4.669 -10.411 -20.522 1.00 96.44 95 ARG A O 1
ATOM 729 N N . ILE A 1 96 ? 2.490 -10.198 -21.014 1.00 96.88 96 ILE A N 1
ATOM 730 C CA . ILE A 1 96 ? 2.723 -9.646 -22.357 1.00 96.88 96 ILE A CA 1
ATOM 731 C C . ILE A 1 96 ? 3.397 -8.273 -22.240 1.00 96.88 96 ILE A C 1
ATOM 733 O O . ILE A 1 96 ? 4.377 -7.992 -22.935 1.00 96.88 96 ILE A O 1
ATOM 737 N N . GLY A 1 97 ? 2.921 -7.444 -21.308 1.00 97.50 97 GLY A N 1
ATOM 738 C CA . GLY A 1 97 ? 3.459 -6.118 -21.040 1.00 97.50 97 GLY A CA 1
ATOM 739 C C . GLY A 1 97 ? 4.934 -6.128 -20.640 1.00 97.50 97 GLY A C 1
ATOM 740 O O . GLY A 1 97 ? 5.683 -5.252 -21.073 1.00 97.50 97 GLY A O 1
ATOM 741 N N . GLU A 1 98 ? 5.386 -7.107 -19.859 1.00 97.12 98 GLU A N 1
ATOM 742 C CA . GLU A 1 98 ? 6.798 -7.260 -19.491 1.00 97.12 98 GLU A CA 1
ATOM 743 C C . GLU A 1 98 ? 7.683 -7.555 -20.708 1.00 97.12 98 GLU A C 1
ATOM 745 O O . GLU A 1 98 ? 8.688 -6.868 -20.925 1.00 97.12 98 GLU A O 1
ATOM 750 N N . VAL A 1 99 ? 7.272 -8.506 -21.554 1.00 97.31 99 VAL A N 1
ATOM 751 C CA . VAL A 1 99 ? 8.005 -8.858 -22.781 1.00 97.31 99 VAL A CA 1
ATOM 752 C C . VAL A 1 99 ? 8.104 -7.656 -23.720 1.00 97.31 99 VAL A C 1
ATOM 754 O O . VAL A 1 99 ? 9.178 -7.351 -24.251 1.00 97.31 99 VAL A O 1
ATOM 757 N N . ASP A 1 100 ? 7.003 -6.928 -23.903 1.00 97.44 100 ASP A N 1
ATOM 758 C CA . ASP A 1 100 ? 6.993 -5.753 -24.767 1.00 97.44 100 ASP A CA 1
ATOM 759 C C . ASP A 1 100 ? 7.825 -4.599 -24.205 1.00 97.44 100 ASP A C 1
ATOM 761 O O . ASP A 1 100 ? 8.550 -3.943 -24.963 1.00 97.44 100 ASP A O 1
ATOM 765 N N . ARG A 1 101 ? 7.804 -4.374 -22.885 1.00 97.44 101 ARG A N 1
ATOM 766 C CA . ARG A 1 101 ? 8.669 -3.376 -22.234 1.00 97.44 101 ARG A CA 1
ATOM 767 C C . ARG A 1 101 ? 10.140 -3.667 -22.500 1.00 97.44 101 ARG A C 1
ATOM 769 O O . ARG A 1 101 ? 10.883 -2.745 -22.843 1.00 97.44 101 ARG A O 1
ATOM 776 N N . GLU A 1 102 ? 10.568 -4.923 -22.395 1.00 97.25 102 GLU A N 1
ATOM 777 C CA . GLU A 1 102 ? 11.945 -5.295 -22.723 1.00 97.25 102 GLU A CA 1
ATOM 778 C C . GLU A 1 102 ? 12.271 -5.076 -24.199 1.00 97.25 102 GLU A C 1
ATOM 780 O O . GLU A 1 102 ? 13.320 -4.512 -24.528 1.00 97.25 102 GLU A O 1
ATOM 785 N N . ARG A 1 103 ? 11.375 -5.497 -25.096 1.00 97.50 103 ARG A N 1
ATOM 786 C CA . ARG A 1 103 ? 11.557 -5.354 -26.543 1.00 97.50 103 ARG A CA 1
ATOM 787 C C . ARG A 1 103 ? 11.716 -3.889 -26.941 1.00 97.50 103 ARG A C 1
ATOM 789 O O . ARG A 1 103 ? 12.659 -3.540 -27.655 1.00 97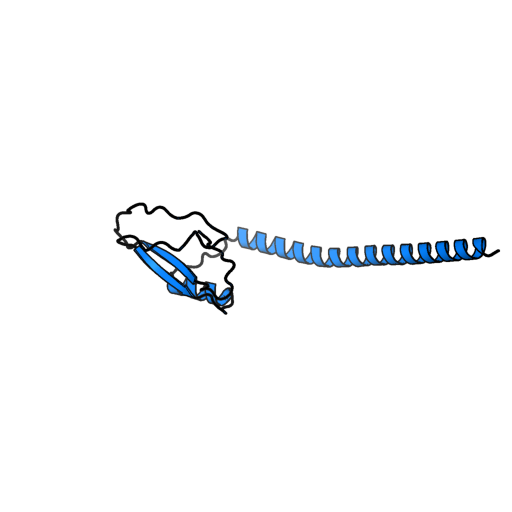.50 103 ARG A O 1
ATOM 796 N N . VAL A 1 104 ? 10.826 -3.027 -26.451 1.00 97.44 104 VAL A N 1
ATOM 797 C CA . VAL A 1 104 ? 10.869 -1.584 -26.713 1.00 97.44 104 VAL A CA 1
ATOM 798 C C . VAL A 1 104 ? 12.131 -0.974 -26.118 1.00 97.44 104 VAL A C 1
ATOM 800 O O . VAL A 1 104 ? 12.828 -0.247 -26.821 1.00 97.44 104 VAL A O 1
ATOM 803 N N . LYS A 1 105 ? 12.491 -1.325 -24.877 1.00 97.88 105 LYS A N 1
ATOM 804 C CA . LYS A 1 105 ? 13.725 -0.845 -24.245 1.00 97.88 105 LYS A CA 1
ATOM 805 C C . LYS A 1 105 ? 14.957 -1.170 -25.091 1.00 97.88 105 LYS A C 1
ATOM 807 O O . LYS A 1 105 ? 15.749 -0.273 -25.365 1.00 97.88 105 LYS A O 1
ATOM 812 N N . ARG A 1 106 ? 15.090 -2.413 -25.575 1.00 97.25 106 ARG A N 1
ATOM 813 C CA . ARG A 1 106 ? 16.207 -2.827 -26.448 1.00 97.25 106 ARG A CA 1
ATOM 814 C C . ARG A 1 106 ? 16.265 -1.991 -27.726 1.00 97.25 106 ARG A C 1
ATOM 816 O O . ARG A 1 106 ? 17.341 -1.522 -28.094 1.00 97.25 106 ARG A O 1
ATOM 823 N N . LYS A 1 107 ? 15.117 -1.762 -28.372 1.00 97.19 107 LYS A N 1
ATOM 824 C CA . LYS A 1 107 ? 15.027 -0.932 -29.582 1.00 97.19 107 LYS A CA 1
ATOM 825 C C . LYS A 1 107 ? 15.442 0.515 -29.302 1.00 97.19 107 LYS A C 1
ATOM 827 O O . LYS A 1 107 ? 16.313 1.047 -29.982 1.00 97.19 107 LYS A O 1
ATOM 832 N N . THR A 1 108 ? 14.872 1.132 -28.269 1.00 97.31 108 THR A N 1
ATOM 833 C CA . THR A 1 108 ? 15.182 2.517 -27.896 1.00 97.31 108 THR A CA 1
ATOM 834 C C . THR 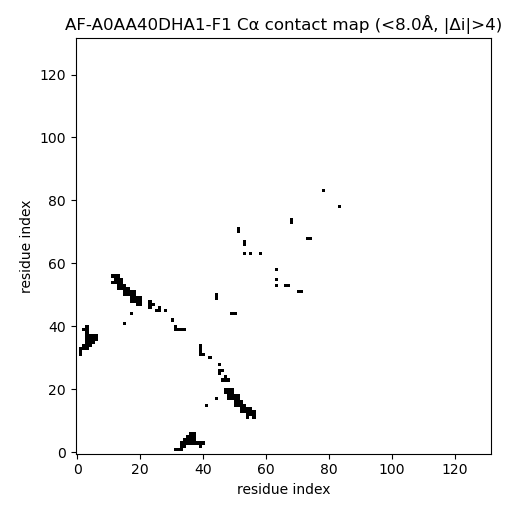A 1 108 ? 16.648 2.687 -27.493 1.00 97.31 108 THR A C 1
ATOM 836 O O . THR A 1 108 ? 17.271 3.691 -27.839 1.00 97.31 108 THR A O 1
ATOM 839 N N . ASP A 1 109 ? 17.230 1.715 -26.791 1.00 97.31 109 ASP A N 1
ATOM 840 C CA . ASP A 1 109 ? 18.640 1.753 -26.402 1.00 97.31 109 ASP A CA 1
ATOM 841 C C . ASP A 1 109 ? 19.572 1.609 -27.612 1.00 97.31 109 ASP A C 1
ATOM 843 O O . ASP A 1 109 ? 20.599 2.291 -27.664 1.00 97.31 109 ASP A O 1
ATOM 847 N N . ALA A 1 110 ? 19.215 0.777 -28.596 1.00 96.81 110 ALA A N 1
ATOM 848 C CA . ALA A 1 110 ? 19.949 0.657 -29.855 1.00 96.81 110 ALA A CA 1
ATOM 849 C C . ALA A 1 110 ? 19.912 1.972 -30.652 1.00 96.81 110 ALA A C 1
ATOM 851 O O . ALA A 1 110 ? 20.969 2.508 -30.985 1.00 96.81 110 ALA A O 1
ATOM 852 N N . GLU A 1 111 ? 18.728 2.562 -30.841 1.00 97.00 111 GLU A N 1
ATOM 853 C CA . GLU A 1 111 ? 18.568 3.856 -31.521 1.00 97.00 111 GLU A CA 1
ATOM 854 C C . GLU A 1 111 ? 19.357 4.974 -30.819 1.00 97.00 111 GLU A C 1
ATOM 856 O O . GLU A 1 111 ? 20.005 5.801 -31.460 1.00 97.00 111 GLU A O 1
ATOM 861 N N . LYS A 1 112 ? 19.354 5.003 -29.479 1.00 96.94 112 LYS A N 1
ATOM 862 C CA . LYS A 1 112 ? 20.150 5.965 -28.700 1.00 96.94 112 LYS A CA 1
ATOM 863 C C . LYS A 1 112 ? 21.655 5.736 -28.834 1.00 96.94 112 LYS A C 1
ATOM 865 O O . LYS A 1 112 ? 22.421 6.690 -28.702 1.00 96.94 112 LYS A O 1
ATOM 870 N N . ARG A 1 113 ? 22.118 4.494 -29.006 1.00 96.44 113 ARG A N 1
ATOM 871 C CA . ARG A 1 113 ? 23.542 4.197 -29.251 1.00 96.44 113 ARG A CA 1
ATOM 872 C C . ARG A 1 113 ? 23.948 4.652 -30.646 1.00 96.44 113 ARG A C 1
ATOM 874 O O . ARG A 1 113 ? 24.930 5.374 -30.761 1.00 96.44 113 ARG A O 1
ATOM 881 N N . GLU A 1 114 ? 23.162 4.313 -31.660 1.00 95.25 114 GLU A N 1
ATOM 882 C CA . GLU A 1 114 ? 23.410 4.716 -33.045 1.00 95.25 114 GLU A CA 1
ATOM 883 C C . GLU A 1 114 ? 23.456 6.243 -33.189 1.00 95.25 114 GLU A C 1
ATOM 885 O O . GLU A 1 114 ? 24.443 6.787 -33.679 1.00 95.25 114 GLU A O 1
ATOM 890 N N . LYS A 1 115 ? 22.458 6.957 -32.648 1.00 95.75 115 LYS A N 1
ATOM 891 C CA . LYS A 1 115 ? 22.440 8.430 -32.652 1.00 95.75 115 LYS A CA 1
ATOM 892 C C . LYS A 1 115 ? 23.675 9.038 -31.986 1.00 95.75 115 LYS A C 1
ATOM 894 O O . LYS A 1 115 ? 24.196 10.034 -32.477 1.00 95.75 115 LYS A O 1
ATOM 899 N N . ARG A 1 116 ? 24.156 8.449 -30.884 1.00 95.00 116 ARG A N 1
ATOM 900 C CA . ARG A 1 116 ? 25.376 8.914 -30.203 1.00 95.00 116 ARG A CA 1
ATOM 901 C C . ARG A 1 116 ? 26.622 8.707 -31.057 1.00 95.00 116 ARG A C 1
ATOM 903 O O . ARG A 1 116 ? 27.426 9.625 -31.141 1.00 95.00 116 ARG A O 1
ATOM 910 N N . LEU A 1 117 ? 26.755 7.550 -31.703 1.00 94.75 117 LEU A N 1
ATOM 911 C CA . LEU A 1 117 ? 27.888 7.260 -32.585 1.00 94.75 117 LEU A CA 1
ATOM 912 C C . LEU A 1 117 ? 27.917 8.201 -33.795 1.00 94.75 117 LEU A C 1
ATOM 914 O O . LEU A 1 117 ? 28.960 8.768 -34.104 1.00 94.75 117 LEU A O 1
ATOM 918 N N . ILE A 1 118 ? 26.766 8.429 -34.436 1.00 94.75 118 ILE A N 1
ATOM 919 C CA . ILE A 1 118 ? 26.660 9.368 -35.561 1.00 94.75 118 ILE A CA 1
ATOM 920 C C . ILE A 1 118 ? 27.013 10.789 -35.109 1.00 94.75 118 ILE A C 1
ATOM 922 O O . ILE A 1 118 ? 27.794 11.463 -35.776 1.00 94.75 118 ILE A O 1
ATOM 926 N N . ALA A 1 119 ? 26.483 11.238 -33.967 1.00 95.00 119 ALA A N 1
ATOM 927 C CA . ALA A 1 119 ? 26.783 12.564 -33.432 1.00 95.00 119 ALA A CA 1
ATOM 928 C C . ALA A 1 119 ? 28.277 12.735 -33.105 1.00 95.00 119 ALA A C 1
ATOM 930 O O . ALA A 1 119 ? 28.851 13.774 -33.424 1.00 95.00 119 ALA A O 1
ATOM 931 N N . GLN A 1 120 ? 28.916 11.714 -32.523 1.00 93.12 120 GLN A N 1
ATOM 932 C CA . GLN A 1 120 ? 30.358 11.711 -32.260 1.00 93.12 120 GLN A CA 1
ATOM 933 C C . GLN A 1 120 ? 31.158 11.826 -33.561 1.00 93.12 120 GLN A C 1
ATOM 935 O O . GLN A 1 120 ? 31.938 12.764 -33.703 1.00 93.12 120 GLN A O 1
ATOM 940 N N . ALA A 1 121 ? 30.886 10.972 -34.550 1.00 92.62 121 ALA A N 1
ATOM 941 C CA . ALA A 1 121 ? 31.575 11.011 -35.840 1.00 92.62 121 ALA A CA 1
ATOM 942 C C . ALA A 1 121 ? 31.394 12.357 -36.571 1.00 92.62 121 ALA A C 1
ATOM 944 O O . ALA A 1 121 ? 32.345 12.895 -37.138 1.00 92.62 121 ALA A O 1
ATOM 945 N N . GLN A 1 122 ? 30.190 12.940 -36.529 1.00 91.38 122 GLN A N 1
ATOM 946 C CA . GLN A 1 122 ? 29.932 14.274 -37.081 1.00 91.38 122 GLN A CA 1
ATOM 947 C C . GLN A 1 122 ? 30.713 15.365 -36.339 1.00 91.38 122 GLN A C 1
ATOM 949 O O . GLN A 1 122 ? 31.264 16.260 -36.981 1.00 91.38 122 GLN A O 1
ATOM 954 N N . SER A 1 123 ? 30.789 15.287 -35.007 1.00 91.19 123 SER A N 1
ATOM 955 C CA . SER A 1 123 ? 31.542 16.250 -34.199 1.00 91.19 123 SER A CA 1
ATOM 956 C C . SER A 1 123 ? 33.052 16.175 -34.454 1.00 91.19 123 SER A C 1
ATOM 958 O O . SER A 1 123 ? 33.695 17.212 -34.607 1.00 91.19 123 SER A O 1
ATOM 960 N N . GLU A 1 124 ? 33.605 14.970 -34.600 1.00 90.25 124 GLU A N 1
ATOM 961 C CA . GLU A 1 124 ? 35.020 14.746 -34.909 1.00 90.25 124 GLU A CA 1
ATOM 962 C C . GLU A 1 124 ? 35.367 15.241 -36.318 1.00 90.25 124 GLU A C 1
ATOM 964 O O . GLU A 1 124 ? 36.344 15.966 -36.501 1.00 90.25 124 GLU A O 1
ATOM 969 N N . ALA A 1 125 ? 34.528 14.938 -37.315 1.00 88.75 125 ALA A N 1
ATOM 970 C CA . ALA A 1 125 ? 34.717 15.425 -38.680 1.00 88.75 125 ALA A CA 1
ATOM 971 C C . ALA A 1 125 ? 34.639 16.960 -38.775 1.00 88.75 125 ALA A C 1
ATOM 973 O O . ALA A 1 125 ? 35.410 17.575 -39.516 1.00 88.75 125 ALA A O 1
ATOM 974 N N . ALA A 1 126 ? 33.728 17.590 -38.025 1.00 88.38 126 ALA A N 1
ATOM 975 C CA . ALA A 1 126 ? 33.638 19.045 -37.942 1.00 88.38 126 ALA A CA 1
ATO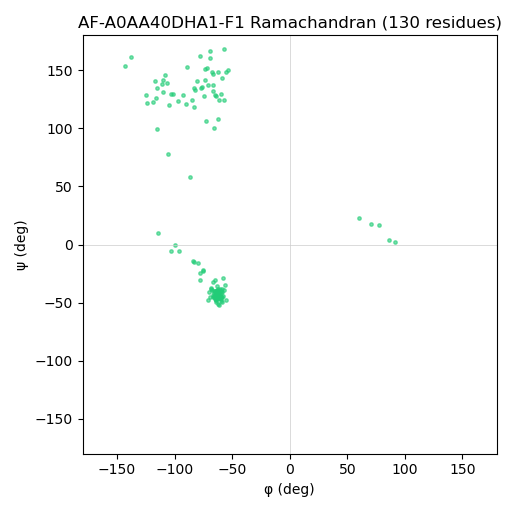M 976 C C . ALA A 1 126 ? 34.883 19.659 -37.279 1.00 88.38 126 ALA A C 1
ATOM 978 O O . ALA A 1 126 ? 35.406 20.652 -37.781 1.00 88.38 126 ALA A O 1
ATOM 979 N N . ALA A 1 127 ? 35.393 19.047 -36.205 1.00 88.12 127 ALA A N 1
ATOM 980 C CA . ALA A 1 127 ? 36.605 19.500 -35.525 1.00 88.12 127 ALA A CA 1
ATOM 981 C C . ALA A 1 127 ? 37.851 19.400 -36.423 1.00 88.12 127 ALA A C 1
ATOM 983 O O . ALA A 1 127 ? 38.631 20.346 -36.485 1.00 88.12 127 ALA A O 1
ATOM 984 N N . ILE A 1 128 ? 38.006 18.302 -37.174 1.00 84.06 128 ILE A N 1
ATOM 985 C CA . ILE A 1 128 ? 39.114 18.129 -38.129 1.00 84.06 128 ILE A CA 1
ATOM 986 C C . ILE A 1 128 ? 39.050 19.185 -39.240 1.00 84.06 128 ILE A C 1
ATOM 988 O O . ILE A 1 128 ? 40.070 19.775 -39.579 1.00 84.06 128 ILE A O 1
ATOM 992 N N . ARG A 1 129 ? 37.857 19.466 -39.786 1.00 76.94 129 ARG A N 1
ATOM 993 C CA . ARG A 1 129 ? 37.680 20.517 -40.806 1.00 76.94 129 ARG A CA 1
ATOM 994 C C . ARG A 1 129 ? 37.975 21.924 -40.293 1.00 76.94 129 ARG A C 1
ATOM 996 O O . ARG A 1 129 ? 38.366 22.757 -41.092 1.00 76.94 129 ARG A O 1
ATOM 1003 N N . ALA A 1 130 ? 37.756 22.197 -39.010 1.00 79.69 130 ALA A N 1
ATOM 1004 C CA . ALA A 1 130 ? 38.058 23.496 -38.410 1.00 79.69 130 ALA A CA 1
ATOM 1005 C C . ALA A 1 130 ? 39.551 23.677 -38.072 1.00 79.69 130 ALA A C 1
ATOM 1007 O O . ALA A 1 130 ? 39.979 24.797 -37.809 1.00 79.69 130 ALA A O 1
ATOM 1008 N N . ALA A 1 131 ? 40.324 22.587 -38.038 1.00 74.56 131 ALA A N 1
ATOM 1009 C CA . ALA A 1 131 ? 41.757 22.587 -37.743 1.00 74.56 131 ALA A CA 1
ATOM 1010 C C . ALA A 1 131 ? 42.654 22.582 -39.001 1.00 74.56 131 ALA A C 1
ATOM 1012 O O . ALA A 1 131 ? 43.875 22.671 -38.862 1.00 74.56 131 ALA A O 1
ATOM 1013 N N . LEU A 1 132 ? 42.059 22.456 -40.194 1.00 59.97 132 LEU A N 1
ATOM 1014 C CA . LEU A 1 132 ? 42.692 22.594 -41.514 1.00 59.97 132 LEU A CA 1
ATOM 1015 C C . LEU A 1 132 ? 42.479 24.009 -42.059 1.00 59.97 132 LEU A C 1
ATOM 1017 O O . LEU A 1 132 ? 43.425 24.522 -42.695 1.00 59.97 132 LEU A O 1
#

Mean predicted aligned error: 7.84 Å

Foldseek 3Di:
DAAEADPPPVDFPKDKDKDAAPPDDDDDDDQDHHYRHRPRDDDDHDVRIDIDMDGCPPHDPVVSVVVCCVVVVDDDDDDDPVRVVVVVVVVVVVVVVVVVVVVVVVVVVVVVVVVVVVVVVVVVVVVVVVVD

pLDDT: mean 91.69, std 7.3, range [59.97, 97.88]